Protein AF-A0A2G2FA26-F1 (afdb_monomer)

Nearest PDB structures (foldseek):
  8ga7-assembly1_A  TM=1.974E-01  e=5.008E+00  synthetic construct

Foldseek 3Di:
DALVVLVVVQVVQCVVDPDDRDLVVLLVSLLVCLVPDLVRLLVLLVDLSRVSSSLSSLQNVLPDPPRDLVRLVSSLCSCPVSVVSVQDPSSLLNHLQRSVLVNCLVHDLVLLVVLCPDPRVSSVSSSVNNCVNNVPDPVVVD

Solvent-accessible surface area (backbone atoms only — not comparable to full-atom values): 7654 Å² total; per-residue (Å²): 119,47,46,65,56,53,53,54,52,51,52,59,58,35,73,80,43,100,61,82,72,55,66,69,57,45,50,52,52,16,54,74,48,43,81,40,51,68,71,37,36,53,57,27,29,72,36,81,94,33,24,67,35,23,39,38,21,45,19,46,38,44,65,38,87,84,54,47,73,66,53,42,49,51,49,30,45,56,52,64,82,45,40,89,59,44,81,46,66,70,50,35,71,65,15,24,27,39,26,48,16,57,58,35,66,91,48,80,59,63,66,40,57,53,25,52,71,43,91,49,68,48,43,26,46,32,31,57,49,10,49,52,38,49,75,74,35,87,71,73,83,113

Radius of gyration: 15.19 Å; Cα contacts (8 Å, |Δi|>4): 169; chains: 1; bounding box: 40×31×43 Å

Mean predicted aligned error: 3.54 Å

Structure (mmCIF, N/CA/C/O backbone):
data_AF-A0A2G2FA26-F1
#
_entry.id   AF-A0A2G2FA26-F1
#
loop_
_atom_site.group_PDB
_atom_site.id
_atom_site.type_symbol
_atom_site.label_atom_id
_atom_site.label_alt_id
_atom_site.label_comp_id
_atom_site.label_asym_id
_atom_site.label_entity_id
_atom_site.label_seq_id
_atom_site.pdbx_PDB_ins_code
_atom_site.Cartn_x
_atom_site.Cartn_y
_atom_site.Cartn_z
_atom_site.occupancy
_atom_site.B_iso_or_equiv
_atom_site.auth_seq_id
_atom_site.auth_comp_id
_atom_site.auth_asym_id
_atom_site.auth_atom_id
_atom_site.pdbx_PDB_model_num
ATOM 1 N N . MET A 1 1 ? -11.186 -11.209 9.744 1.00 89.25 1 MET A N 1
ATOM 2 C CA . MET A 1 1 ? -10.536 -9.894 9.600 1.00 89.25 1 MET A CA 1
ATOM 3 C C . MET A 1 1 ? -11.234 -9.135 8.492 1.00 89.25 1 MET A C 1
ATOM 5 O O . MET A 1 1 ? -11.205 -9.579 7.348 1.00 89.25 1 MET A O 1
ATOM 9 N N . THR A 1 2 ? -11.889 -8.033 8.840 1.00 97.25 2 THR A N 1
ATOM 10 C CA . THR A 1 2 ? -12.606 -7.129 7.931 1.00 97.25 2 THR A CA 1
ATOM 11 C C . THR A 1 2 ? -12.148 -5.687 8.140 1.00 97.25 2 THR A C 1
ATOM 13 O O . THR A 1 2 ? -11.537 -5.359 9.159 1.00 97.25 2 THR A O 1
ATOM 16 N N . ALA A 1 3 ? -12.457 -4.801 7.191 1.00 96.69 3 ALA A N 1
ATOM 17 C CA . ALA A 1 3 ? -12.198 -3.370 7.328 1.00 96.69 3 ALA A CA 1
ATOM 18 C C . ALA A 1 3 ? -12.913 -2.789 8.558 1.00 96.69 3 ALA A C 1
ATOM 20 O O . ALA A 1 3 ? -12.362 -1.954 9.268 1.00 96.69 3 ALA A O 1
ATOM 21 N N . LYS A 1 4 ? -14.126 -3.276 8.845 1.00 97.44 4 LYS A N 1
ATOM 22 C CA . LYS A 1 4 ? -14.908 -2.851 10.007 1.00 97.44 4 LYS A CA 1
ATOM 23 C C . LYS A 1 4 ? -14.207 -3.206 11.322 1.00 97.44 4 LYS A C 1
ATOM 25 O O . LYS A 1 4 ? -14.040 -2.328 12.161 1.00 97.44 4 LYS A O 1
ATOM 30 N N . GLU A 1 5 ? -13.736 -4.446 11.457 1.00 97.81 5 GLU A N 1
ATOM 31 C CA . GLU A 1 5 ? -12.985 -4.904 12.639 1.00 97.81 5 GLU A CA 1
ATOM 32 C C . GLU A 1 5 ? -11.698 -4.088 12.842 1.00 97.81 5 GLU A C 1
ATOM 34 O O . GLU A 1 5 ? -11.387 -3.690 13.965 1.00 97.81 5 GLU A O 1
ATOM 39 N N . PHE A 1 6 ? -10.982 -3.768 11.754 1.00 97.94 6 PHE A N 1
ATOM 40 C CA . PHE A 1 6 ? -9.790 -2.915 11.812 1.00 97.94 6 PHE A CA 1
ATOM 41 C C . PHE A 1 6 ? -10.121 -1.525 12.368 1.00 97.94 6 PHE A C 1
ATOM 43 O O . PHE A 1 6 ? -9.451 -1.048 13.281 1.00 97.94 6 PHE A O 1
ATOM 50 N N . ILE A 1 7 ? -11.176 -0.889 11.847 1.00 97.69 7 ILE A N 1
ATOM 51 C CA . ILE A 1 7 ? -11.617 0.445 12.278 1.00 97.69 7 ILE A CA 1
ATOM 52 C C . ILE A 1 7 ? -12.066 0.425 13.743 1.00 97.69 7 ILE A C 1
ATOM 54 O O . ILE A 1 7 ? -11.727 1.328 14.503 1.00 97.69 7 ILE A O 1
ATOM 58 N N . GLU A 1 8 ? -12.823 -0.591 14.158 1.00 97.56 8 GLU A N 1
ATOM 59 C CA . GLU A 1 8 ? -13.267 -0.744 15.547 1.00 97.56 8 GLU A CA 1
ATOM 60 C C . GLU A 1 8 ? -12.081 -0.919 16.497 1.00 97.56 8 GLU A C 1
ATOM 62 O O . GLU A 1 8 ? -11.996 -0.221 17.508 1.00 97.56 8 GLU A O 1
ATOM 67 N N . THR A 1 9 ? -11.116 -1.763 16.132 1.00 97.31 9 THR A N 1
ATOM 68 C CA . THR A 1 9 ? -9.899 -1.966 16.929 1.00 97.31 9 THR A CA 1
ATOM 69 C C . THR A 1 9 ? -9.078 -0.679 17.019 1.00 97.31 9 THR A C 1
ATOM 71 O O . THR A 1 9 ? -8.628 -0.302 18.100 1.00 97.31 9 THR A O 1
ATOM 74 N N . LEU A 1 10 ? -8.929 0.047 15.907 1.00 96.31 10 LEU A N 1
ATOM 75 C CA . LEU A 1 10 ? -8.195 1.309 15.879 1.00 96.31 10 LEU A CA 1
ATOM 76 C C . LEU A 1 10 ? -8.862 2.381 16.754 1.00 96.31 10 LEU A C 1
ATOM 78 O O . LEU A 1 10 ? -8.167 3.117 17.452 1.00 96.31 10 LEU A O 1
ATOM 82 N N . LYS A 1 11 ? -10.199 2.443 16.769 1.00 95.38 11 LYS A N 1
ATOM 83 C CA . LYS A 1 11 ? -10.954 3.337 17.662 1.00 95.38 11 LYS A CA 1
ATOM 84 C C . LYS A 1 11 ? -10.709 3.015 19.132 1.00 95.38 11 LYS A C 1
ATOM 86 O O . LYS A 1 11 ? -10.504 3.939 19.911 1.00 95.38 11 LYS A O 1
ATOM 91 N N . ILE A 1 12 ? -10.705 1.732 19.501 1.00 96.44 12 ILE A N 1
ATOM 92 C CA . ILE A 1 12 ? -10.415 1.293 20.875 1.00 96.44 12 ILE A CA 1
ATOM 93 C C . ILE A 1 12 ? -8.998 1.715 21.277 1.00 96.44 12 ILE A C 1
ATOM 95 O O . ILE A 1 12 ? -8.817 2.308 22.335 1.00 96.44 12 ILE A O 1
ATOM 99 N N . ILE A 1 13 ? -8.003 1.492 20.413 1.00 94.75 13 ILE A N 1
ATOM 100 C CA . ILE A 1 13 ? -6.622 1.941 20.657 1.00 94.75 13 ILE A CA 1
ATOM 101 C C . ILE A 1 13 ? -6.570 3.463 20.841 1.00 94.75 13 ILE A C 1
ATOM 103 O O . ILE A 1 13 ? -5.903 3.954 21.750 1.00 94.75 13 ILE A O 1
ATOM 107 N N . GLY A 1 14 ? -7.302 4.213 20.014 1.00 93.81 14 GLY A N 1
ATOM 108 C CA . GLY A 1 14 ? -7.354 5.672 20.081 1.00 93.81 14 GLY A CA 1
ATOM 109 C C . GLY A 1 14 ? -7.906 6.228 21.394 1.00 93.81 14 GLY A C 1
ATOM 110 O O . GLY A 1 14 ? -7.475 7.297 21.807 1.00 93.81 14 GLY A O 1
ATOM 111 N N . GLN A 1 15 ? -8.772 5.497 22.103 1.00 93.31 15 GLN A N 1
ATOM 112 C CA . GLN A 1 15 ? -9.277 5.915 23.422 1.00 93.31 15 GLN A CA 1
ATOM 113 C C . GLN A 1 15 ? -8.172 6.001 24.487 1.00 93.31 15 GLN A C 1
ATOM 115 O O . GLN A 1 15 ? -8.337 6.702 25.483 1.00 93.31 15 GLN A O 1
ATOM 120 N N . GLY A 1 16 ? -7.043 5.314 24.282 1.00 91.19 16 GLY A N 1
ATOM 121 C CA . GLY A 1 16 ? -5.879 5.374 25.168 1.00 91.19 16 GLY A CA 1
ATOM 122 C C . GLY A 1 16 ? -5.003 6.619 24.987 1.00 91.19 16 GLY A C 1
ATOM 123 O O . GLY A 1 16 ? -4.031 6.781 25.723 1.00 91.19 16 GLY A O 1
ATOM 124 N N . TYR A 1 17 ? -5.315 7.489 24.022 1.00 92.31 17 TYR A N 1
ATOM 125 C CA . TYR A 1 17 ? -4.512 8.659 23.680 1.00 92.31 17 TYR A CA 1
ATOM 126 C C . TYR A 1 17 ? -5.350 9.938 23.757 1.00 92.31 17 TYR A C 1
ATOM 128 O O . TYR A 1 17 ? -6.490 9.987 23.311 1.00 92.31 17 TYR A O 1
ATOM 136 N N . SER A 1 18 ? -4.770 11.007 24.306 1.00 82.69 18 SER A N 1
ATOM 137 C CA . SER A 1 18 ? -5.419 12.323 24.409 1.00 82.69 18 SER A CA 1
ATOM 138 C C . SER A 1 18 ? -5.383 13.139 23.107 1.00 82.69 18 SER A C 1
ATOM 140 O O . SER A 1 18 ? -5.920 14.243 23.066 1.00 82.69 18 SER A O 1
ATOM 142 N N . GLY A 1 19 ? -4.751 12.617 22.053 1.00 86.31 19 GLY A N 1
ATOM 143 C CA . GLY A 1 19 ? -4.579 13.276 20.758 1.00 86.31 19 GLY A CA 1
ATOM 144 C C . GLY A 1 19 ? -4.622 12.280 19.601 1.00 86.31 19 GLY A C 1
ATOM 145 O O . GLY A 1 19 ? -5.299 11.257 19.675 1.00 86.31 19 GLY A O 1
ATOM 146 N N . GLU A 1 20 ? -3.894 12.569 18.523 1.00 89.44 20 GLU A N 1
ATOM 147 C CA . GLU A 1 20 ? -3.822 11.665 17.372 1.00 89.44 20 GLU A CA 1
ATOM 148 C C . GLU A 1 20 ? -3.200 10.314 17.739 1.00 89.44 20 GLU A C 1
ATOM 150 O O . GLU A 1 20 ? -2.258 10.225 18.533 1.00 89.44 20 GLU A O 1
ATOM 155 N N . ILE A 1 21 ? -3.702 9.253 17.106 1.00 93.38 21 ILE A N 1
ATOM 156 C CA . ILE A 1 21 ? -3.171 7.904 17.285 1.00 93.38 21 ILE A CA 1
ATOM 157 C C . ILE A 1 21 ? -1.7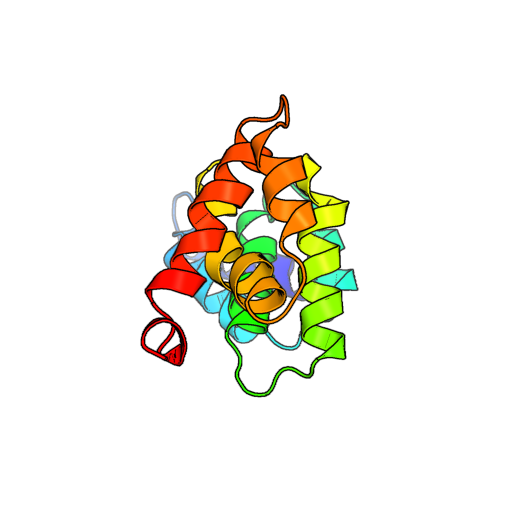20 7.880 16.784 1.00 93.38 21 ILE A C 1
ATOM 159 O O . ILE A 1 21 ? -1.474 8.163 15.605 1.00 93.38 21 ILE A O 1
ATOM 163 N N . PRO A 1 22 ? -0.739 7.502 17.625 1.00 95.44 22 PRO A N 1
ATOM 164 C CA . PRO A 1 22 ? 0.644 7.431 17.187 1.00 95.44 22 PRO A CA 1
ATOM 165 C C . PRO A 1 22 ? 0.809 6.459 16.015 1.00 95.44 22 PRO A C 1
ATOM 167 O O . PRO A 1 22 ? 0.310 5.333 16.046 1.00 95.44 22 PRO A O 1
ATOM 170 N N . LYS A 1 23 ? 1.597 6.840 15.001 1.00 95.25 23 LYS A N 1
ATOM 171 C CA . LYS A 1 23 ? 1.831 6.001 13.806 1.00 95.25 23 LYS A CA 1
ATOM 172 C C . LYS A 1 23 ? 2.312 4.586 14.142 1.00 95.25 23 LYS A C 1
ATOM 174 O O . LYS A 1 23 ? 1.955 3.643 13.443 1.00 95.25 23 LYS A O 1
ATOM 179 N N . ARG A 1 24 ? 3.083 4.428 15.228 1.00 96.38 24 ARG A N 1
ATOM 180 C CA . ARG A 1 24 ? 3.539 3.115 15.716 1.00 96.38 24 ARG A CA 1
ATOM 181 C C . ARG A 1 24 ? 2.375 2.153 15.988 1.00 96.38 24 ARG A C 1
ATOM 183 O O . ARG A 1 24 ? 2.493 0.979 15.661 1.00 96.38 24 ARG A O 1
ATOM 190 N N . GLU A 1 25 ? 1.257 2.655 16.514 1.00 97.62 25 GLU A N 1
ATOM 191 C CA . GLU A 1 25 ? 0.079 1.847 16.838 1.00 97.62 25 GLU A CA 1
ATOM 192 C C . GLU A 1 25 ? -0.613 1.389 15.558 1.00 97.62 25 GLU A C 1
ATOM 194 O O . GLU A 1 25 ? -0.912 0.211 15.393 1.00 97.62 25 GLU A O 1
ATOM 199 N N . ILE A 1 26 ? -0.762 2.303 14.594 1.00 97.50 26 ILE A N 1
ATOM 200 C CA . ILE A 1 26 ? -1.322 2.000 13.272 1.00 97.50 26 ILE A CA 1
ATOM 201 C C . ILE A 1 26 ? -0.473 0.933 12.570 1.00 97.50 26 ILE A C 1
ATOM 203 O O . ILE A 1 26 ? -1.009 -0.001 11.977 1.00 97.50 26 ILE A O 1
ATOM 207 N N . PHE A 1 27 ? 0.857 1.039 12.646 1.00 97.56 27 PHE A N 1
ATOM 208 C CA . PHE A 1 27 ? 1.768 0.070 12.035 1.00 97.56 27 PHE A CA 1
ATOM 209 C C . PHE A 1 27 ? 1.747 -1.291 12.730 1.00 97.56 27 PHE A C 1
ATOM 211 O O . PHE A 1 27 ? 1.853 -2.307 12.035 1.00 97.56 27 PHE A O 1
ATOM 218 N N . SER A 1 28 ? 1.607 -1.312 14.060 1.00 98.00 28 SER A N 1
ATOM 219 C CA . SER A 1 28 ? 1.450 -2.543 14.840 1.00 98.00 28 SER A CA 1
ATOM 220 C C . SER A 1 28 ? 0.139 -3.238 14.488 1.00 98.00 28 SER A C 1
ATOM 222 O O . SER A 1 28 ? 0.150 -4.394 14.071 1.00 98.00 28 SER A O 1
ATOM 224 N N . LEU A 1 29 ? -0.974 -2.501 14.507 1.00 98.12 29 LEU A N 1
ATOM 225 C CA . LEU A 1 29 ? -2.286 -3.025 14.141 1.00 98.12 29 LEU A CA 1
ATOM 226 C C . LEU A 1 29 ? -2.307 -3.537 12.694 1.00 98.12 29 LEU A C 1
ATOM 228 O O . LEU A 1 29 ? -2.767 -4.641 12.416 1.00 98.12 29 LEU A O 1
ATOM 232 N N . ALA A 1 30 ? -1.739 -2.782 11.751 1.00 98.06 30 ALA A N 1
ATOM 233 C CA . ALA A 1 30 ? -1.626 -3.216 10.359 1.00 98.06 30 ALA A CA 1
ATOM 234 C C . ALA A 1 30 ? -0.842 -4.532 10.202 1.00 98.06 30 ALA A C 1
ATOM 236 O O . ALA A 1 30 ? -1.114 -5.307 9.284 1.00 98.06 30 ALA A O 1
ATOM 237 N N . LYS A 1 31 ? 0.129 -4.797 11.086 1.00 97.50 31 LYS A N 1
ATOM 238 C CA . LYS A 1 31 ? 0.9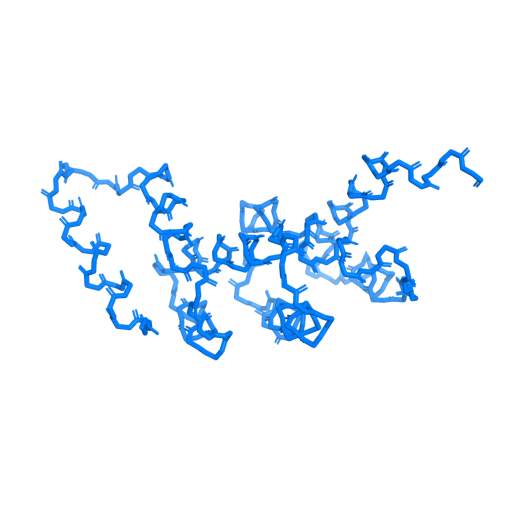02 -6.044 11.096 1.00 97.50 31 LYS A CA 1
ATOM 239 C C . LYS A 1 31 ? 0.047 -7.230 11.539 1.00 97.50 31 LYS A C 1
ATOM 241 O O . LYS A 1 31 ? 0.152 -8.304 10.955 1.00 97.50 31 LYS A O 1
ATOM 246 N N . GLU A 1 32 ? -0.808 -7.039 12.538 1.00 97.50 32 GLU A N 1
ATOM 247 C CA . GLU A 1 32 ? -1.749 -8.065 13.008 1.00 97.50 32 GLU A CA 1
ATOM 248 C C . GLU A 1 32 ? -2.789 -8.398 11.933 1.00 97.50 32 GLU A C 1
ATOM 250 O O . GLU A 1 32 ? -3.148 -9.557 11.738 1.00 97.50 32 GLU A O 1
ATOM 255 N N . TYR A 1 33 ? -3.192 -7.395 11.150 1.00 97.12 33 TYR A N 1
ATOM 256 C CA . TYR A 1 33 ? -4.169 -7.529 10.071 1.00 97.12 33 TYR A CA 1
ATOM 257 C C . TYR A 1 33 ? -3.580 -8.009 8.734 1.00 97.12 33 TYR A C 1
ATOM 259 O O . TYR A 1 33 ? -4.237 -7.930 7.700 1.00 97.12 33 TYR A O 1
ATOM 267 N N . GLN A 1 34 ? -2.375 -8.585 8.723 1.00 93.31 34 GLN A N 1
ATOM 268 C CA . GLN A 1 34 ? -1.736 -9.116 7.509 1.00 93.31 34 GLN A CA 1
ATOM 269 C C . GLN A 1 34 ? -2.560 -10.174 6.762 1.00 93.31 34 GLN A C 1
ATOM 271 O O . GLN A 1 34 ? -2.364 -10.359 5.564 1.00 93.31 34 GLN A O 1
ATOM 276 N N . GLN A 1 35 ? -3.467 -10.884 7.433 1.00 93.44 35 GLN A N 1
ATOM 277 C CA . GLN A 1 35 ? -4.293 -11.927 6.812 1.00 93.44 35 GLN A CA 1
ATOM 278 C C . GLN A 1 35 ? -5.625 -11.403 6.261 1.00 93.44 35 GLN A C 1
ATOM 280 O O . GLN A 1 35 ? -6.393 -12.163 5.679 1.00 93.44 35 GLN A O 1
ATOM 285 N N . ILE A 1 36 ? -5.904 -10.104 6.402 1.00 96.06 36 ILE A N 1
ATOM 286 C CA . ILE A 1 36 ? -7.078 -9.488 5.786 1.00 96.06 36 ILE A CA 1
ATOM 287 C C . ILE A 1 36 ? -7.002 -9.607 4.250 1.00 96.06 36 ILE A C 1
ATOM 289 O O . ILE A 1 36 ? -5.908 -9.577 3.664 1.00 96.06 36 ILE A O 1
ATOM 293 N N . SER A 1 37 ? -8.152 -9.757 3.589 1.00 97.00 37 SER A N 1
ATOM 294 C CA . SER A 1 37 ? -8.218 -9.815 2.126 1.00 97.00 37 SER A CA 1
ATOM 295 C C . SER A 1 37 ? -7.903 -8.452 1.511 1.00 97.00 37 SER A C 1
ATOM 297 O O . SER A 1 37 ? -8.219 -7.407 2.085 1.00 97.00 37 SER A O 1
ATOM 299 N N . VAL A 1 38 ? -7.309 -8.442 0.316 1.00 97.38 38 VAL A N 1
ATOM 300 C CA . VAL A 1 38 ? -6.957 -7.190 -0.373 1.00 97.38 38 VAL A CA 1
ATOM 301 C C . VAL A 1 38 ? -8.203 -6.353 -0.685 1.00 97.38 38 VAL A C 1
ATOM 303 O O . VAL A 1 38 ? -8.164 -5.127 -0.585 1.00 97.38 38 VAL A O 1
ATOM 306 N N . PHE A 1 39 ? -9.339 -6.999 -0.958 1.00 97.56 39 PHE A N 1
ATOM 307 C CA . PHE A 1 39 ? -10.631 -6.328 -1.113 1.00 97.56 39 PHE A CA 1
ATOM 308 C C . PHE A 1 39 ? -11.008 -5.458 0.098 1.00 97.56 39 PHE A C 1
ATOM 310 O O . PHE A 1 39 ? -11.417 -4.307 -0.068 1.00 97.56 39 PHE A O 1
ATOM 317 N N . GLU A 1 40 ? -10.838 -5.968 1.318 1.00 98.31 40 GLU A N 1
ATOM 318 C CA . GLU A 1 40 ? -11.101 -5.196 2.537 1.00 98.31 40 GLU A CA 1
ATOM 319 C C . GLU A 1 40 ? -10.068 -4.076 2.733 1.00 98.31 40 GLU A C 1
ATOM 321 O O . GLU A 1 40 ? -10.426 -2.978 3.159 1.00 98.31 40 GLU A O 1
ATOM 326 N N . VAL A 1 41 ? -8.806 -4.293 2.345 1.00 98.25 41 VAL A N 1
ATOM 327 C CA . VAL A 1 41 ? -7.784 -3.231 2.369 1.00 98.25 41 VAL A CA 1
ATOM 328 C C . VAL A 1 41 ? -8.155 -2.073 1.444 1.00 98.25 41 VAL A C 1
ATOM 330 O O . VAL A 1 41 ? -7.983 -0.914 1.814 1.00 98.25 41 VAL A O 1
ATOM 333 N N . ILE A 1 42 ? -8.721 -2.353 0.268 1.00 98.31 42 ILE A N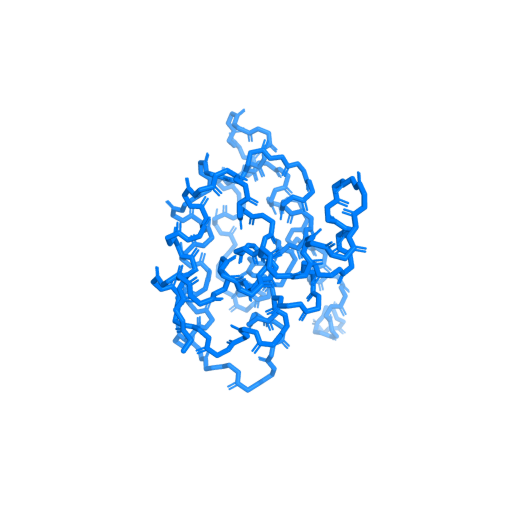 1
ATOM 334 C CA . ILE A 1 42 ? -9.185 -1.311 -0.660 1.00 98.31 42 ILE A CA 1
ATOM 335 C C . ILE A 1 42 ? -10.326 -0.488 -0.044 1.00 98.31 42 ILE A C 1
ATOM 337 O O . ILE A 1 42 ? -10.397 0.719 -0.279 1.00 98.31 42 ILE A O 1
ATOM 341 N N . LYS A 1 43 ? -11.209 -1.099 0.760 1.00 98.31 43 LYS A N 1
ATOM 342 C CA . LYS A 1 43 ? -12.243 -0.347 1.494 1.00 98.31 43 LYS A CA 1
ATOM 343 C C . LYS A 1 43 ? -11.611 0.640 2.473 1.00 98.31 43 LYS A C 1
ATOM 345 O O . LYS A 1 43 ? -11.993 1.804 2.468 1.00 98.31 43 LYS A O 1
ATOM 350 N N . LEU A 1 44 ? -10.618 0.191 3.245 1.00 98.06 44 LEU A N 1
ATOM 351 C CA . LEU A 1 44 ? -9.860 1.049 4.163 1.00 98.06 44 LEU A CA 1
ATOM 352 C C . LEU A 1 44 ? -9.113 2.166 3.420 1.00 98.06 44 LEU A C 1
ATOM 354 O O . LEU A 1 44 ? -9.093 3.298 3.879 1.00 98.06 44 LEU A O 1
ATOM 358 N N . LEU A 1 45 ? -8.535 1.870 2.252 1.00 97.94 45 LEU A N 1
ATOM 359 C CA . LEU A 1 45 ? -7.779 2.840 1.455 1.00 97.94 45 LEU A CA 1
ATOM 360 C C . LEU A 1 45 ? -8.650 3.995 0.933 1.00 97.94 45 LEU A C 1
ATOM 362 O O . LEU A 1 45 ? -8.170 5.112 0.754 1.00 97.94 45 LEU A O 1
ATOM 366 N N . LYS A 1 46 ? -9.936 3.739 0.679 1.00 97.50 46 LYS A N 1
ATOM 367 C CA . LYS A 1 46 ? -10.883 4.765 0.216 1.00 97.50 46 LYS A CA 1
ATOM 368 C C . LYS A 1 46 ? -11.302 5.736 1.321 1.00 97.50 46 LYS A C 1
ATOM 370 O O . LYS A 1 46 ? -11.775 6.822 1.001 1.00 97.50 46 LYS A O 1
ATOM 375 N N . ASP A 1 47 ? -11.113 5.369 2.585 1.00 96.31 47 ASP A N 1
ATOM 376 C CA . ASP A 1 47 ? -11.377 6.226 3.738 1.00 96.31 47 ASP A CA 1
ATOM 377 C C . ASP A 1 47 ? -10.102 6.979 4.137 1.00 96.31 47 ASP A C 1
ATOM 379 O O . ASP A 1 47 ? -9.090 6.378 4.499 1.00 96.31 47 ASP A O 1
ATOM 383 N N . GLU A 1 48 ? -10.152 8.309 4.070 1.00 95.38 48 GLU A N 1
ATOM 384 C CA . GLU A 1 48 ? -9.021 9.200 4.334 1.00 95.38 48 GLU A CA 1
ATOM 385 C C . GLU A 1 48 ? -8.353 8.945 5.692 1.00 95.38 48 GLU A C 1
ATOM 387 O O . GLU A 1 48 ? -7.125 8.881 5.767 1.00 95.38 48 GLU A O 1
ATOM 392 N N . ASN A 1 49 ? -9.144 8.670 6.733 1.00 94.75 49 ASN A N 1
ATOM 393 C CA . ASN A 1 49 ? -8.634 8.438 8.087 1.00 94.75 49 ASN A CA 1
ATOM 394 C C . ASN A 1 49 ? -7.894 7.098 8.227 1.00 94.75 49 ASN A C 1
ATOM 396 O O . ASN A 1 49 ? -7.140 6.890 9.178 1.00 94.75 49 ASN A O 1
ATOM 400 N N . HIS A 1 50 ? -8.096 6.176 7.282 1.00 97.00 50 HIS A N 1
ATOM 401 C CA . HIS A 1 50 ? -7.612 4.798 7.362 1.00 97.00 50 HIS A CA 1
ATOM 402 C C . HIS A 1 50 ? -6.618 4.430 6.251 1.00 97.00 50 HIS A C 1
ATOM 404 O O . HIS A 1 50 ? -6.074 3.320 6.260 1.00 97.00 50 HIS A O 1
ATOM 410 N N . ARG A 1 51 ? -6.283 5.368 5.351 1.00 97.75 51 ARG A N 1
ATOM 411 C CA . ARG A 1 51 ? -5.282 5.188 4.281 1.00 97.75 51 ARG A CA 1
ATOM 412 C C . ARG A 1 51 ? -3.939 4.689 4.796 1.00 97.75 51 ARG A C 1
ATOM 414 O O . ARG A 1 51 ? -3.371 3.759 4.226 1.00 97.75 51 ARG A O 1
ATOM 421 N N . LEU A 1 52 ? -3.440 5.263 5.894 1.00 98.25 52 LEU A N 1
ATOM 422 C CA . LEU A 1 52 ? -2.158 4.850 6.475 1.00 98.25 52 LEU A CA 1
ATOM 423 C C . LEU A 1 52 ? -2.193 3.398 6.969 1.00 98.25 52 LEU A C 1
ATOM 425 O O . LEU A 1 52 ? -1.221 2.665 6.779 1.00 98.25 52 LEU A O 1
ATOM 429 N N . GLY A 1 53 ? -3.317 2.976 7.554 1.00 98.19 53 GLY A N 1
ATOM 430 C CA . GLY A 1 53 ? -3.553 1.592 7.960 1.00 98.19 53 GLY A CA 1
ATOM 431 C C . GLY A 1 53 ? -3.583 0.654 6.758 1.00 98.19 53 GLY A C 1
ATOM 432 O O . GLY A 1 53 ? -2.812 -0.301 6.711 1.00 98.19 53 GLY A O 1
ATOM 433 N N . ALA A 1 54 ? -4.388 0.980 5.742 1.00 98.38 54 ALA A N 1
ATOM 434 C CA . ALA A 1 54 ? -4.488 0.211 4.502 1.00 98.38 54 ALA A CA 1
ATOM 435 C C . ALA A 1 54 ? -3.131 0.002 3.816 1.00 98.38 54 ALA A C 1
ATOM 437 O O . ALA A 1 54 ? -2.729 -1.126 3.537 1.00 98.38 54 ALA A O 1
ATOM 438 N N . ILE A 1 55 ? -2.394 1.088 3.589 1.00 98.50 55 ILE A N 1
ATOM 439 C CA . ILE A 1 55 ? -1.076 1.051 2.950 1.00 98.50 55 ILE A CA 1
ATOM 440 C C . ILE A 1 55 ? -0.068 0.261 3.787 1.00 98.50 55 ILE A C 1
ATOM 442 O O . ILE A 1 55 ? 0.722 -0.510 3.242 1.00 98.50 55 ILE A O 1
ATOM 446 N N . SER A 1 56 ? -0.126 0.388 5.113 1.00 98.50 56 SER A N 1
ATOM 447 C CA . SER A 1 56 ? 0.723 -0.401 6.006 1.00 98.50 56 SER A CA 1
ATOM 448 C C . SER A 1 56 ? 0.394 -1.893 5.953 1.00 98.50 56 SER A C 1
ATOM 450 O O . SER A 1 56 ? 1.313 -2.703 6.038 1.00 98.50 56 SE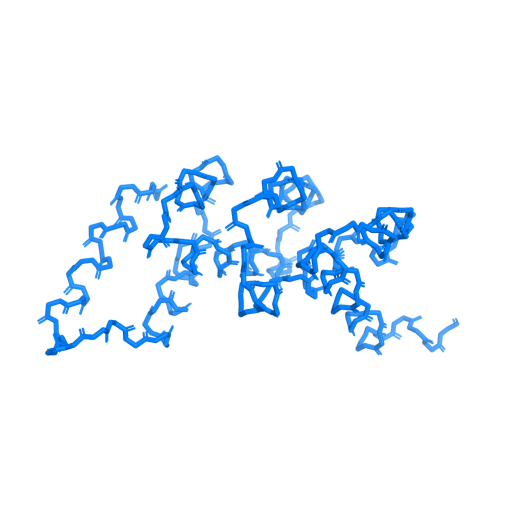R A O 1
ATOM 452 N N . ILE A 1 57 ? -0.877 -2.270 5.778 1.00 98.44 57 ILE A N 1
ATOM 453 C CA . ILE A 1 57 ? -1.275 -3.669 5.579 1.00 98.44 57 ILE A CA 1
ATOM 454 C C . ILE A 1 57 ? -0.702 -4.193 4.257 1.00 98.44 57 ILE A C 1
ATOM 456 O O . ILE A 1 57 ? -0.094 -5.262 4.253 1.00 98.44 57 ILE A O 1
ATOM 460 N N . LEU A 1 58 ? -0.844 -3.450 3.148 1.00 98.38 58 LEU A N 1
ATOM 461 C CA . LEU A 1 58 ? -0.281 -3.861 1.851 1.00 98.38 58 LEU A CA 1
ATOM 462 C C . LEU A 1 58 ? 1.235 -4.072 1.933 1.00 98.38 58 LEU A C 1
ATOM 464 O O . LEU A 1 58 ? 1.732 -5.096 1.468 1.00 98.38 58 LEU A O 1
ATOM 468 N N . ASP A 1 59 ? 1.960 -3.149 2.571 1.00 98.25 59 ASP A N 1
ATOM 469 C CA . ASP A 1 59 ? 3.400 -3.287 2.804 1.00 98.25 59 ASP A CA 1
ATOM 470 C C . ASP A 1 59 ? 3.735 -4.567 3.578 1.00 98.25 59 ASP A C 1
ATOM 472 O O . ASP A 1 59 ? 4.582 -5.358 3.160 1.00 98.25 59 ASP A O 1
ATOM 476 N N . TRP A 1 60 ? 3.048 -4.795 4.694 1.00 98.06 60 TRP A N 1
ATOM 477 C CA . TRP A 1 60 ? 3.289 -5.959 5.528 1.00 98.06 60 TRP A CA 1
ATOM 478 C C . TRP A 1 60 ? 3.004 -7.275 4.792 1.00 98.06 60 TRP A C 1
ATOM 480 O O . TRP A 1 60 ? 3.778 -8.228 4.916 1.00 98.06 60 TRP A O 1
ATOM 490 N N . LYS A 1 61 ? 1.939 -7.321 3.982 1.00 96.75 61 LYS A N 1
ATOM 491 C CA . LYS A 1 61 ? 1.630 -8.468 3.120 1.00 96.75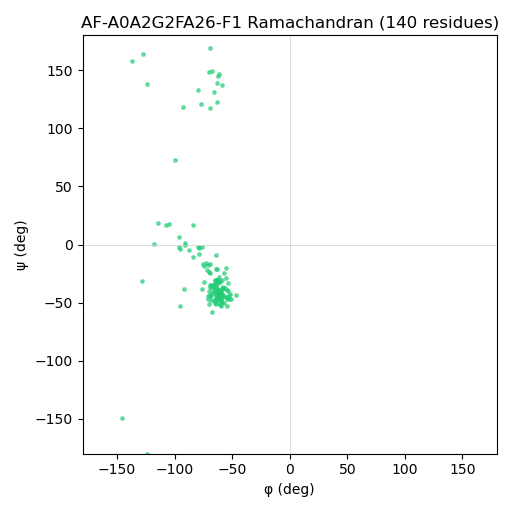 61 LYS A CA 1
ATOM 492 C C . LYS A 1 61 ? 2.692 -8.673 2.036 1.00 96.75 61 LYS A C 1
ATOM 494 O O . LYS A 1 61 ? 3.073 -9.813 1.779 1.00 96.75 61 LYS A O 1
ATOM 499 N N . ALA A 1 62 ? 3.216 -7.602 1.439 1.00 96.56 62 ALA A N 1
ATOM 500 C CA . ALA A 1 62 ? 4.264 -7.684 0.419 1.00 96.56 62 ALA A CA 1
ATOM 501 C C . ALA A 1 62 ? 5.612 -8.169 0.985 1.00 96.56 62 ALA A C 1
ATOM 503 O O . ALA A 1 62 ? 6.328 -8.924 0.326 1.00 96.56 62 ALA A O 1
ATOM 504 N N . ARG A 1 63 ? 5.944 -7.790 2.226 1.00 94.94 63 ARG A N 1
ATOM 505 C CA . ARG A 1 63 ? 7.149 -8.254 2.941 1.00 94.94 63 ARG A CA 1
ATOM 506 C C . ARG A 1 63 ? 7.078 -9.711 3.383 1.00 94.94 63 ARG A C 1
ATOM 508 O O . ARG A 1 63 ? 8.113 -10.319 3.664 1.00 94.94 63 ARG A O 1
ATOM 515 N N . ASN A 1 64 ? 5.878 -10.269 3.505 1.00 94.06 64 ASN A N 1
ATOM 516 C CA . ASN A 1 64 ? 5.710 -11.620 4.008 1.00 94.06 64 ASN A CA 1
ATOM 517 C C . ASN A 1 64 ? 6.249 -12.643 2.994 1.00 94.06 64 ASN A C 1
ATOM 519 O O . ASN A 1 64 ? 5.751 -12.786 1.879 1.00 94.06 64 ASN A O 1
ATOM 523 N N . LYS A 1 65 ? 7.274 -13.398 3.409 1.00 89.00 65 LYS A N 1
ATOM 524 C CA . LYS A 1 65 ? 7.915 -14.434 2.585 1.00 89.00 65 LYS A CA 1
ATOM 525 C C . LYS A 1 65 ? 6.968 -15.579 2.213 1.00 89.00 65 LYS A C 1
ATOM 527 O O . LYS A 1 65 ? 7.249 -16.288 1.255 1.00 89.00 65 LYS A O 1
ATOM 532 N N . LYS A 1 66 ? 5.880 -15.760 2.969 1.00 91.25 66 LYS A N 1
ATOM 533 C CA . LYS A 1 66 ? 4.867 -16.794 2.730 1.00 91.25 66 LYS A CA 1
ATOM 534 C C . LYS A 1 66 ? 3.810 -16.380 1.701 1.00 91.25 66 LYS A C 1
ATOM 536 O O . LYS A 1 66 ? 3.042 -17.243 1.297 1.00 91.25 66 LYS A O 1
ATOM 541 N N . SER A 1 67 ? 3.768 -15.108 1.290 1.00 90.62 67 SER A N 1
ATOM 542 C CA . SER A 1 67 ? 2.785 -14.634 0.312 1.00 90.62 67 SER A CA 1
ATOM 543 C C . SER A 1 67 ? 3.017 -15.282 -1.051 1.00 90.62 67 SER A C 1
ATOM 545 O O . SER A 1 67 ? 4.148 -15.275 -1.560 1.00 90.62 67 SER A O 1
ATOM 547 N N . THR A 1 68 ? 1.952 -15.810 -1.651 1.00 93.62 68 THR A N 1
ATOM 548 C CA . THR A 1 68 ? 2.002 -16.449 -2.973 1.00 93.62 68 THR A CA 1
ATOM 549 C C . THR A 1 68 ? 2.262 -15.425 -4.083 1.00 93.62 68 THR A C 1
ATOM 551 O O . THR A 1 68 ? 2.223 -14.209 -3.868 1.00 93.62 68 THR A O 1
ATOM 554 N N . GLN A 1 69 ? 2.556 -15.896 -5.299 1.00 93.50 69 GLN A N 1
ATOM 555 C CA . GLN A 1 69 ? 2.732 -14.998 -6.447 1.00 93.50 69 GLN A CA 1
ATOM 556 C C . GLN A 1 69 ? 1.416 -14.301 -6.815 1.00 93.50 69 GLN A C 1
ATOM 558 O O . GLN A 1 69 ? 1.415 -13.119 -7.160 1.00 93.50 69 GLN A O 1
ATOM 563 N N . GLU A 1 70 ? 0.298 -15.009 -6.678 1.00 95.56 70 GLU A N 1
ATOM 564 C CA . GLU A 1 70 ? -1.053 -14.502 -6.893 1.00 95.56 70 GLU A CA 1
ATOM 565 C C . GLU A 1 70 ? -1.392 -13.408 -5.877 1.00 95.56 70 GLU A C 1
ATOM 567 O O . GLU A 1 70 ? -1.837 -12.332 -6.273 1.00 95.56 70 GLU A O 1
ATOM 572 N N . GLU A 1 71 ? -1.096 -13.625 -4.592 1.00 94.94 71 GLU A N 1
ATOM 573 C CA . GLU A 1 71 ? -1.298 -12.611 -3.551 1.00 94.94 71 GLU A CA 1
ATOM 574 C C . GLU A 1 71 ? -0.424 -11.378 -3.793 1.00 94.94 71 GLU A C 1
ATOM 576 O O . GLU A 1 71 ? -0.904 -10.249 -3.710 1.00 94.94 71 GLU A O 1
ATOM 581 N N . LYS A 1 72 ? 0.856 -11.560 -4.147 1.00 95.94 72 LYS A N 1
ATOM 582 C CA . LYS A 1 72 ? 1.752 -10.438 -4.480 1.00 95.94 72 LYS A CA 1
ATOM 583 C C . LYS A 1 72 ? 1.234 -9.631 -5.669 1.00 95.94 72 LYS A C 1
ATOM 585 O O . LYS A 1 72 ? 1.292 -8.403 -5.637 1.00 95.94 72 LYS A O 1
ATOM 590 N N . LY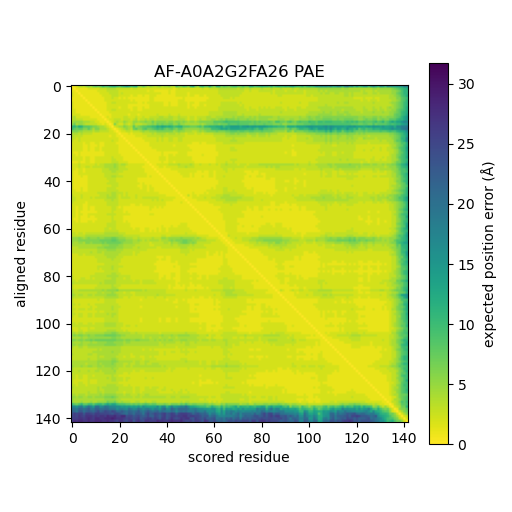S A 1 73 ? 0.691 -10.303 -6.688 1.00 97.81 73 LYS A N 1
ATOM 591 C CA . LYS A 1 73 ? 0.043 -9.656 -7.834 1.00 97.81 73 LYS A CA 1
ATOM 592 C C . LYS A 1 73 ? -1.206 -8.882 -7.417 1.00 97.81 73 LYS A C 1
ATOM 594 O O . LYS A 1 73 ? -1.401 -7.766 -7.894 1.00 97.81 73 LYS A O 1
ATOM 599 N N . GLU A 1 74 ? -2.033 -9.447 -6.543 1.00 98.12 74 GLU A N 1
ATOM 600 C CA . GLU A 1 74 ? -3.238 -8.789 -6.029 1.00 98.12 74 GLU A CA 1
ATOM 601 C C . GLU A 1 74 ? -2.886 -7.527 -5.224 1.00 98.12 74 GLU A C 1
ATOM 603 O O . GLU A 1 74 ? -3.454 -6.464 -5.461 1.00 98.12 74 GLU A O 1
ATOM 608 N N . ILE A 1 75 ? -1.886 -7.613 -4.341 1.00 98.31 75 ILE A N 1
ATOM 609 C CA . ILE A 1 75 ? -1.371 -6.488 -3.543 1.00 98.31 75 ILE A CA 1
ATOM 610 C C . ILE A 1 75 ? -0.815 -5.382 -4.447 1.00 98.31 75 ILE A C 1
ATOM 612 O O . ILE A 1 75 ? -1.138 -4.206 -4.267 1.00 98.31 75 ILE A O 1
ATOM 616 N N . TYR A 1 76 ? -0.014 -5.760 -5.445 1.00 98.62 76 TYR A N 1
ATOM 617 C CA . TYR A 1 76 ? 0.524 -4.841 -6.443 1.00 98.62 76 TYR A CA 1
ATOM 618 C C . TYR A 1 76 ? -0.589 -4.113 -7.210 1.00 98.62 76 TYR A C 1
ATOM 620 O O . TYR A 1 76 ? -0.578 -2.885 -7.303 1.00 98.62 76 TYR A O 1
ATOM 628 N N . ARG A 1 77 ? -1.584 -4.855 -7.715 1.00 98.50 77 ARG A N 1
ATOM 629 C CA . ARG A 1 77 ? -2.729 -4.282 -8.437 1.00 98.50 77 ARG A CA 1
ATOM 630 C C . ARG A 1 77 ? -3.545 -3.355 -7.556 1.00 98.50 77 ARG A C 1
ATOM 632 O O . ARG A 1 77 ? -3.856 -2.245 -7.970 1.00 98.50 77 ARG A O 1
ATOM 639 N N . ALA A 1 78 ? -3.809 -3.750 -6.314 1.00 98.44 78 ALA A N 1
ATOM 640 C CA . ALA A 1 78 ? -4.515 -2.899 -5.372 1.00 98.44 78 ALA A CA 1
ATOM 641 C C . ALA A 1 78 ? -3.805 -1.562 -5.148 1.00 98.44 78 ALA A C 1
ATOM 643 O O . ALA A 1 78 ? -4.485 -0.545 -5.077 1.00 98.44 78 ALA A O 1
ATOM 644 N N . TYR A 1 79 ? -2.472 -1.541 -5.092 1.00 98.56 79 TYR A N 1
ATOM 645 C CA . TYR A 1 79 ? -1.705 -0.304 -4.960 1.00 98.56 79 TYR A CA 1
ATOM 646 C C . TYR A 1 79 ? -1.758 0.562 -6.228 1.00 98.56 79 TYR A C 1
ATOM 648 O O . TYR A 1 79 ? -2.075 1.748 -6.146 1.00 98.56 79 TYR A O 1
ATOM 656 N N . ILE A 1 80 ? -1.472 -0.014 -7.401 1.00 98.12 80 ILE A N 1
ATOM 657 C CA . ILE A 1 80 ? -1.405 0.731 -8.671 1.00 98.12 80 ILE A CA 1
ATOM 658 C C . ILE A 1 80 ? -2.786 1.231 -9.104 1.00 98.12 80 ILE A C 1
ATOM 660 O O . ILE A 1 80 ? -2.952 2.412 -9.402 1.00 98.12 80 ILE A O 1
ATOM 664 N N . ASP A 1 81 ? -3.799 0.367 -9.075 1.00 98.12 81 ASP A N 1
ATOM 665 C CA . ASP A 1 81 ? -5.133 0.687 -9.594 1.00 98.12 81 ASP A CA 1
ATOM 666 C C . ASP A 1 81 ? -5.891 1.672 -8.674 1.00 98.12 81 ASP A C 1
ATOM 668 O O . ASP A 1 81 ? -6.874 2.296 -9.079 1.00 98.12 81 ASP A O 1
ATOM 672 N N . ASN A 1 82 ? -5.428 1.849 -7.430 1.00 98.06 82 ASN A N 1
ATOM 673 C CA . ASN A 1 82 ? -6.005 2.767 -6.444 1.00 98.06 82 ASN A CA 1
ATOM 674 C C . ASN A 1 82 ? -5.066 3.925 -6.073 1.00 98.06 82 ASN A C 1
ATOM 676 O O . ASN A 1 82 ? -5.293 4.588 -5.058 1.00 98.06 82 ASN A O 1
ATOM 680 N N . HIS A 1 83 ? -4.055 4.208 -6.902 1.00 97.00 83 HIS A N 1
ATOM 681 C CA . HIS A 1 83 ? -3.033 5.227 -6.627 1.00 97.00 83 HIS A CA 1
ATOM 682 C C . HIS A 1 83 ? -3.613 6.621 -6.334 1.00 97.00 83 HIS A C 1
ATOM 684 O O . HIS A 1 83 ? -3.090 7.351 -5.502 1.00 97.00 83 HIS A O 1
ATOM 690 N N . LYS A 1 84 ? -4.783 6.952 -6.895 1.00 97.06 84 LYS A N 1
ATOM 691 C CA . LYS A 1 84 ? -5.508 8.205 -6.608 1.00 97.06 84 LYS A CA 1
ATOM 692 C C . LYS A 1 84 ? -5.814 8.462 -5.122 1.00 97.06 84 LYS A C 1
ATOM 694 O O . LYS A 1 84 ? -6.091 9.599 -4.762 1.00 97.06 84 LYS A O 1
ATOM 699 N N . TRP A 1 85 ? -5.808 7.429 -4.276 1.00 98.19 85 TRP A N 1
ATOM 700 C CA . TRP A 1 85 ? -5.997 7.546 -2.823 1.00 98.19 85 TRP A CA 1
ATOM 701 C C . TRP A 1 85 ? -4.671 7.591 -2.045 1.00 98.19 85 TRP A C 1
ATOM 703 O O . TRP A 1 85 ? -4.674 7.715 -0.825 1.00 98.19 85 TRP A O 1
ATOM 713 N N . ILE A 1 86 ? -3.538 7.474 -2.736 1.00 97.81 86 ILE A N 1
ATOM 714 C CA . ILE A 1 86 ? -2.175 7.524 -2.199 1.00 97.81 86 ILE A CA 1
ATOM 715 C C . ILE A 1 86 ? -1.632 8.931 -2.458 1.00 97.81 86 ILE A C 1
ATOM 717 O O . ILE A 1 86 ? -0.823 9.176 -3.350 1.00 97.81 86 ILE A O 1
ATOM 721 N N . ASP A 1 87 ? -2.152 9.882 -1.696 1.00 95.75 87 ASP A N 1
ATOM 722 C CA . ASP A 1 87 ? -2.073 11.314 -1.993 1.00 95.75 87 ASP A CA 1
ATOM 723 C C . ASP A 1 87 ? -0.919 12.056 -1.307 1.00 95.75 87 ASP A C 1
ATOM 725 O O . ASP A 1 87 ? -0.690 13.234 -1.578 1.00 95.75 87 ASP A O 1
ATOM 729 N N . ASN A 1 88 ? -0.154 11.377 -0.453 1.00 97.50 88 ASN A N 1
ATOM 730 C CA . ASN A 1 88 ? 0.984 11.967 0.238 1.00 97.50 88 ASN A CA 1
ATOM 731 C C . ASN A 1 88 ? 2.204 11.042 0.264 1.00 97.50 88 ASN A C 1
ATOM 733 O O . ASN A 1 88 ? 2.120 9.817 0.140 1.00 97.50 88 ASN A O 1
ATOM 737 N N . TRP A 1 89 ? 3.368 11.662 0.454 1.00 96.94 89 TRP A N 1
ATOM 738 C CA . TRP A 1 89 ? 4.665 10.997 0.366 1.00 96.94 89 TRP A CA 1
ATOM 739 C C . TRP A 1 89 ? 4.853 9.923 1.441 1.00 96.94 89 TRP A C 1
ATOM 741 O O . TRP A 1 89 ? 5.508 8.919 1.179 1.00 96.94 89 TRP A O 1
ATOM 751 N N . GLY A 1 90 ? 4.237 10.092 2.616 1.00 97.25 90 GLY A N 1
ATOM 752 C CA . GLY A 1 90 ? 4.314 9.125 3.708 1.00 97.25 90 GLY A CA 1
ATOM 753 C C . GLY A 1 90 ? 3.633 7.797 3.374 1.00 97.25 90 GLY A C 1
ATOM 754 O O . GLY A 1 90 ? 4.137 6.743 3.759 1.00 97.25 90 GLY A O 1
ATOM 755 N N . LEU A 1 91 ? 2.528 7.827 2.621 1.00 98.38 91 LEU A N 1
ATOM 756 C CA . LEU A 1 91 ? 1.876 6.612 2.124 1.00 98.38 91 LEU A CA 1
ATOM 757 C C . LEU A 1 91 ? 2.742 5.910 1.072 1.00 98.38 91 LEU A C 1
ATOM 759 O O . LEU A 1 91 ? 2.939 4.698 1.138 1.00 98.38 91 LEU A O 1
ATOM 763 N N . VAL A 1 92 ? 3.303 6.676 0.134 1.00 98.69 92 VAL A N 1
ATOM 764 C CA . VAL A 1 92 ? 4.182 6.127 -0.906 1.00 98.69 92 VAL A CA 1
ATOM 765 C C . VAL A 1 92 ? 5.399 5.441 -0.283 1.00 98.69 92 VAL A C 1
ATOM 767 O O . VAL A 1 92 ? 5.643 4.261 -0.536 1.00 98.69 92 VAL A O 1
ATOM 770 N N . ASP A 1 93 ? 6.127 6.145 0.583 1.00 97.94 93 ASP A N 1
ATOM 771 C CA . ASP A 1 93 ? 7.372 5.652 1.183 1.00 97.94 93 ASP A CA 1
ATOM 772 C C . ASP A 1 93 ? 7.148 4.419 2.058 1.00 97.94 93 ASP A C 1
ATOM 774 O O . ASP A 1 93 ? 8.017 3.551 2.159 1.00 97.94 93 ASP A O 1
ATOM 778 N N . ARG A 1 94 ? 5.966 4.317 2.678 1.00 97.75 94 ARG A N 1
ATOM 779 C CA . ARG A 1 94 ? 5.622 3.197 3.551 1.00 97.75 94 ARG A CA 1
ATOM 780 C C . ARG A 1 94 ? 5.575 1.867 2.805 1.00 97.75 94 ARG A C 1
ATOM 782 O O . ARG A 1 94 ? 5.940 0.868 3.423 1.00 97.75 94 ARG A O 1
ATOM 789 N N . ALA A 1 95 ? 5.102 1.849 1.555 1.00 98.06 95 ALA A N 1
ATOM 790 C CA . ALA A 1 95 ? 4.728 0.613 0.865 1.00 98.06 95 ALA A CA 1
ATOM 791 C C . ALA A 1 95 ? 5.341 0.417 -0.525 1.00 98.06 95 ALA A C 1
ATOM 793 O O . ALA A 1 95 ? 5.601 -0.730 -0.890 1.00 98.06 95 ALA A O 1
ATOM 794 N N . ALA A 1 96 ? 5.609 1.482 -1.290 1.00 98.38 96 ALA A N 1
ATOM 795 C CA . ALA A 1 96 ? 6.110 1.372 -2.663 1.00 98.38 96 ALA A CA 1
ATOM 796 C C . ALA A 1 96 ? 7.353 0.469 -2.810 1.00 98.38 96 ALA A C 1
ATOM 798 O O . ALA A 1 96 ? 7.348 -0.359 -3.726 1.00 98.38 96 ALA A O 1
ATOM 799 N N . PRO A 1 97 ? 8.370 0.521 -1.916 1.00 97.81 97 PRO A N 1
ATOM 800 C CA . PRO A 1 97 ? 9.546 -0.339 -2.046 1.00 97.81 97 PRO A CA 1
ATOM 801 C C . PRO A 1 97 ? 9.193 -1.829 -2.132 1.00 97.81 97 PRO A C 1
ATOM 803 O O . PRO A 1 97 ? 9.655 -2.526 -3.026 1.00 97.81 97 PRO A O 1
ATOM 806 N N . TYR A 1 98 ? 8.318 -2.328 -1.259 1.00 97.31 98 TYR A N 1
ATOM 807 C CA . TYR A 1 98 ? 8.008 -3.759 -1.207 1.00 97.31 98 TYR A CA 1
ATOM 808 C C . TYR A 1 98 ? 6.816 -4.142 -2.082 1.00 97.31 98 TYR A C 1
ATOM 810 O O . TYR A 1 98 ? 6.847 -5.189 -2.721 1.00 97.31 98 TYR A O 1
ATOM 818 N N . VAL A 1 99 ? 5.781 -3.303 -2.143 1.00 98.25 99 VAL A N 1
ATOM 819 C CA . VAL A 1 99 ? 4.570 -3.586 -2.925 1.00 98.25 99 VAL A CA 1
ATOM 820 C C . VAL A 1 99 ? 4.839 -3.487 -4.423 1.00 98.25 99 VAL A C 1
ATOM 822 O O . VAL A 1 99 ? 4.452 -4.378 -5.175 1.00 98.25 99 VAL A O 1
ATOM 825 N N . VAL A 1 100 ? 5.510 -2.421 -4.863 1.00 98.44 100 VAL A N 1
ATOM 826 C CA . VAL A 1 100 ? 5.792 -2.177 -6.283 1.00 98.44 100 VAL A CA 1
ATOM 827 C C . VAL A 1 100 ? 7.178 -2.696 -6.643 1.00 98.44 100 VAL A C 1
ATOM 829 O O . VAL A 1 100 ? 7.299 -3.517 -7.551 1.00 98.44 100 VAL A O 1
ATOM 832 N N . GLY A 1 101 ? 8.215 -2.287 -5.908 1.00 97.44 101 GLY A N 1
ATOM 833 C CA . GLY A 1 101 ? 9.583 -2.757 -6.145 1.00 97.44 101 GLY A CA 1
ATOM 834 C C . GLY A 1 101 ? 9.706 -4.272 -5.980 1.00 97.44 101 GLY A C 1
ATOM 835 O O . GLY A 1 101 ? 10.130 -4.964 -6.902 1.00 97.44 101 GLY A O 1
ATOM 836 N N . GLY A 1 102 ? 9.236 -4.815 -4.857 1.00 96.06 102 GLY A N 1
ATOM 837 C CA . GLY A 1 102 ? 9.267 -6.259 -4.606 1.00 96.06 102 GLY A CA 1
ATOM 838 C C . GLY A 1 102 ? 8.530 -7.094 -5.656 1.00 96.06 102 GLY A C 1
ATOM 839 O O . GLY A 1 102 ? 9.001 -8.171 -6.018 1.00 96.06 102 GLY A O 1
ATOM 840 N N . TYR A 1 103 ? 7.412 -6.597 -6.194 1.00 97.31 103 TYR A N 1
ATOM 841 C CA . TYR A 1 103 ? 6.669 -7.293 -7.246 1.00 97.31 103 TYR A CA 1
ATOM 842 C C . TYR A 1 103 ? 7.334 -7.193 -8.628 1.00 97.31 103 TYR A C 1
ATOM 844 O O . TYR A 1 103 ? 7.315 -8.165 -9.382 1.00 97.31 103 TYR A O 1
ATOM 852 N N . LEU A 1 104 ? 7.920 -6.040 -8.972 1.00 97.12 104 LEU A N 1
ATOM 853 C CA . LEU A 1 104 ? 8.525 -5.798 -10.289 1.00 97.12 104 LEU A CA 1
ATOM 854 C C . LEU A 1 104 ? 9.997 -6.225 -10.391 1.00 97.12 104 LEU A C 1
ATOM 856 O O . LEU A 1 104 ? 10.571 -6.162 -11.479 1.00 97.12 104 LEU A O 1
ATOM 860 N N . HIS A 1 105 ? 10.617 -6.667 -9.293 1.00 94.19 105 HIS A N 1
ATOM 861 C CA . HIS A 1 105 ? 12.041 -7.014 -9.241 1.00 94.19 105 HIS A CA 1
ATOM 862 C C . HIS A 1 105 ? 12.463 -7.973 -10.366 1.00 94.19 105 HIS A C 1
ATOM 864 O O . HIS A 1 105 ? 13.410 -7.690 -11.102 1.00 94.19 105 HIS A O 1
ATOM 870 N N . ASP A 1 106 ? 11.694 -9.035 -10.589 1.00 91.56 106 ASP A N 1
ATOM 871 C CA . ASP A 1 106 ? 11.922 -10.054 -11.618 1.00 91.56 106 ASP A CA 1
ATOM 872 C C . ASP A 1 106 ? 10.980 -9.929 -12.834 1.00 91.56 106 ASP A C 1
ATOM 874 O O . ASP A 1 106 ? 10.830 -10.881 -13.598 1.00 91.56 106 ASP A O 1
ATOM 878 N N . LYS A 1 107 ? 10.332 -8.769 -13.027 1.00 94.69 107 LYS A N 1
ATOM 879 C CA . LYS A 1 107 ? 9.332 -8.538 -14.095 1.00 94.69 107 LYS A CA 1
ATOM 880 C C . LYS A 1 107 ? 9.694 -7.350 -14.978 1.00 94.69 107 LYS A C 1
ATOM 882 O O . LYS A 1 107 ? 10.727 -6.721 -14.774 1.00 94.69 107 LYS A O 1
ATOM 887 N N . ASP A 1 108 ? 8.866 -7.047 -15.973 1.00 95.06 108 ASP A N 1
ATOM 888 C CA . ASP A 1 108 ? 9.002 -5.839 -16.793 1.00 95.06 108 ASP A CA 1
ATOM 889 C C . ASP A 1 108 ? 8.822 -4.569 -15.930 1.00 95.06 108 ASP A C 1
ATOM 891 O O . ASP A 1 108 ? 7.966 -4.524 -15.048 1.00 95.06 108 ASP A O 1
ATOM 895 N N . LYS A 1 109 ? 9.645 -3.539 -16.167 1.00 96.38 109 LYS A N 1
ATOM 896 C CA . LYS A 1 109 ? 9.663 -2.275 -15.409 1.00 96.38 109 LYS A CA 1
ATOM 897 C C . LYS A 1 109 ? 8.840 -1.164 -16.073 1.00 96.38 109 LYS A C 1
ATOM 899 O O . LYS A 1 109 ? 8.860 -0.032 -15.594 1.00 96.38 109 LYS A O 1
ATOM 904 N N . LYS A 1 110 ? 8.098 -1.455 -17.147 1.00 97.19 110 LYS A N 1
ATOM 905 C CA . LYS A 1 110 ? 7.269 -0.504 -17.905 1.00 97.19 110 LYS A CA 1
ATOM 906 C C . LYS A 1 110 ? 6.400 0.378 -17.011 1.00 97.19 110 LYS A C 1
ATOM 908 O O . LYS A 1 110 ? 6.358 1.587 -17.222 1.00 97.19 110 LYS A O 1
ATOM 913 N N . ASP A 1 111 ? 5.774 -0.196 -15.987 1.00 97.19 111 ASP A N 1
ATOM 914 C CA . ASP A 1 111 ? 4.908 0.559 -15.079 1.00 97.19 111 ASP A CA 1
ATOM 915 C C . ASP A 1 111 ? 5.683 1.612 -14.267 1.00 97.19 111 ASP A C 1
ATOM 917 O O . ASP A 1 111 ? 5.168 2.705 -14.045 1.00 97.19 111 ASP A O 1
ATOM 921 N N . LEU A 1 112 ? 6.953 1.367 -13.913 1.00 98.06 112 LEU A N 1
ATOM 922 C CA . LEU A 1 112 ? 7.802 2.386 -13.279 1.00 98.06 112 LEU A CA 1
ATOM 923 C C . LEU A 1 112 ? 8.080 3.555 -14.227 1.00 98.06 112 LEU A C 1
ATOM 925 O O . LEU A 1 112 ? 8.032 4.706 -13.803 1.00 98.06 112 LEU A O 1
ATOM 929 N N . TYR A 1 113 ? 8.328 3.284 -15.511 1.00 98.12 113 TYR A N 1
ATOM 930 C CA . TYR A 1 113 ? 8.539 4.339 -16.505 1.00 98.12 113 TYR A CA 1
ATOM 931 C C . TYR A 1 113 ? 7.268 5.153 -16.765 1.00 98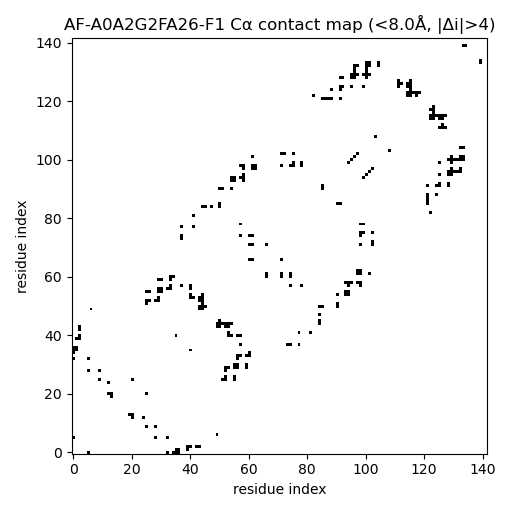.12 113 TYR A C 1
ATOM 933 O O . TYR A 1 113 ? 7.347 6.373 -16.915 1.00 98.12 113 TYR A O 1
ATOM 941 N N . ILE A 1 114 ? 6.097 4.508 -16.780 1.00 98.19 114 ILE A N 1
ATOM 942 C CA . ILE A 1 114 ? 4.804 5.200 -16.876 1.00 98.19 114 ILE A CA 1
ATOM 943 C C . ILE A 1 114 ? 4.627 6.134 -15.673 1.00 98.19 114 ILE A C 1
ATOM 945 O O . ILE A 1 114 ? 4.395 7.329 -15.851 1.00 98.19 114 ILE A O 1
ATOM 949 N N . LEU A 1 115 ? 4.812 5.613 -14.458 1.00 98.31 115 LEU A N 1
ATOM 950 C CA . LEU A 1 115 ? 4.699 6.384 -13.219 1.00 98.31 115 LEU A CA 1
ATOM 951 C C . LEU A 1 115 ? 5.704 7.549 -13.165 1.00 98.31 115 LEU A C 1
ATOM 953 O O . LEU A 1 115 ? 5.344 8.650 -12.751 1.00 98.31 115 LEU A O 1
ATOM 957 N N . ALA A 1 116 ? 6.940 7.347 -13.632 1.00 98.25 116 ALA A N 1
ATOM 958 C CA . ALA A 1 116 ? 7.979 8.377 -13.665 1.00 98.25 116 ALA A CA 1
ATOM 959 C C . ALA A 1 116 ? 7.623 9.570 -14.570 1.00 98.25 116 ALA A C 1
ATOM 961 O O . ALA A 1 116 ? 8.010 10.700 -14.273 1.00 98.25 116 ALA A O 1
ATOM 962 N N . ASN A 1 117 ? 6.855 9.334 -15.638 1.00 98.31 117 ASN A N 1
ATOM 963 C CA . ASN A 1 117 ? 6.393 10.370 -16.567 1.00 98.31 117 ASN A CA 1
ATOM 964 C C . ASN A 1 117 ? 5.029 10.973 -16.183 1.00 98.31 117 ASN A C 1
ATOM 966 O O . ASN A 1 117 ? 4.507 11.833 -16.896 1.00 98.31 117 ASN A O 1
ATOM 970 N N . SER A 1 118 ? 4.431 10.544 -15.068 1.00 98.12 118 SER A N 1
ATOM 971 C CA . SER A 1 118 ? 3.124 11.040 -14.639 1.00 98.12 118 SER A CA 1
ATOM 972 C C . SER A 1 118 ? 3.160 12.511 -14.218 1.00 98.12 118 SER A C 1
ATOM 974 O O . SER A 1 118 ? 4.132 13.000 -13.636 1.00 98.12 118 SER A O 1
ATOM 976 N N . LYS A 1 119 ? 2.044 13.221 -14.423 1.00 97.81 119 LYS A N 1
ATOM 977 C CA . LYS A 1 119 ? 1.820 14.565 -13.864 1.00 97.81 119 LYS A CA 1
ATOM 978 C C . LYS A 1 119 ? 1.615 14.531 -12.345 1.00 97.81 119 LYS A C 1
ATOM 980 O O . LYS A 1 119 ? 1.922 15.520 -11.677 1.00 97.81 119 LYS A O 1
ATOM 985 N N . ASN A 1 120 ? 1.186 13.400 -11.786 1.00 97.62 120 ASN A N 1
ATOM 986 C CA . ASN A 1 120 ? 0.984 13.229 -10.352 1.00 97.62 120 ASN A CA 1
ATOM 987 C C . ASN A 1 120 ? 2.335 13.035 -9.623 1.00 97.62 120 ASN A C 1
ATOM 989 O O . ASN A 1 120 ? 3.066 12.086 -9.920 1.00 97.62 120 ASN A O 1
ATOM 993 N N . PRO A 1 121 ? 2.697 13.901 -8.655 1.00 97.94 121 PRO A N 1
ATOM 994 C CA . PRO A 1 121 ? 3.957 13.775 -7.926 1.00 97.94 121 PRO A CA 1
ATOM 995 C C . PRO A 1 121 ? 4.070 12.480 -7.114 1.00 97.94 121 PRO A C 1
ATOM 997 O O . PRO A 1 121 ? 5.181 11.978 -6.952 1.00 97.94 121 PRO A O 1
ATOM 1000 N N . MET A 1 122 ? 2.963 11.920 -6.618 1.00 98.44 122 MET A N 1
ATOM 1001 C CA . MET A 1 122 ? 2.988 10.684 -5.828 1.00 98.44 122 MET A CA 1
ATOM 1002 C C . MET A 1 122 ? 3.233 9.451 -6.702 1.00 98.44 122 MET A C 1
ATOM 1004 O O . MET A 1 122 ? 3.901 8.507 -6.273 1.00 98.44 122 MET A O 1
ATOM 1008 N N . GLU A 1 123 ? 2.757 9.473 -7.948 1.00 98.50 123 GLU A N 1
ATOM 1009 C CA . GLU A 1 123 ? 3.067 8.446 -8.950 1.00 98.50 123 GLU A CA 1
ATOM 1010 C C . GLU A 1 123 ? 4.555 8.490 -9.303 1.00 98.50 123 GLU A C 1
ATOM 1012 O O . GLU A 1 123 ? 5.246 7.478 -9.177 1.00 98.50 123 GLU A O 1
ATOM 1017 N N . ARG A 1 124 ? 5.093 9.682 -9.600 1.00 98.56 124 ARG A N 1
ATOM 1018 C CA . ARG A 1 124 ? 6.538 9.851 -9.832 1.00 98.56 124 ARG A CA 1
ATOM 1019 C C . ARG A 1 124 ? 7.365 9.398 -8.636 1.00 98.56 124 ARG A C 1
ATOM 1021 O O . ARG A 1 124 ? 8.360 8.697 -8.803 1.00 98.56 124 ARG A O 1
ATOM 1028 N N . ARG A 1 125 ? 6.942 9.754 -7.417 1.00 98.50 125 ARG A N 1
ATOM 1029 C CA . ARG A 1 125 ? 7.606 9.305 -6.191 1.00 98.50 125 ARG A CA 1
ATOM 1030 C C . ARG A 1 125 ? 7.590 7.785 -6.098 1.00 98.50 125 ARG A C 1
ATOM 1032 O O . ARG A 1 125 ? 8.648 7.209 -5.893 1.00 98.50 125 ARG A O 1
ATOM 1039 N N . THR A 1 126 ? 6.446 7.141 -6.337 1.00 98.62 126 THR A N 1
ATOM 1040 C CA . THR A 1 126 ? 6.325 5.673 -6.353 1.00 98.62 126 THR A CA 1
ATOM 1041 C C . THR A 1 126 ? 7.348 5.050 -7.296 1.00 98.62 126 THR A C 1
ATOM 1043 O O . THR A 1 126 ? 8.045 4.128 -6.878 1.00 98.62 126 THR A O 1
ATOM 1046 N N . ALA A 1 127 ? 7.497 5.572 -8.520 1.00 98.38 127 ALA A N 1
ATOM 1047 C CA . ALA A 1 127 ? 8.496 5.077 -9.467 1.00 98.38 127 ALA A CA 1
ATOM 1048 C C . ALA A 1 127 ? 9.913 5.099 -8.878 1.00 98.38 127 ALA A C 1
ATOM 1050 O O . ALA A 1 127 ? 10.630 4.107 -8.963 1.00 98.38 127 ALA A O 1
ATOM 1051 N N . ILE A 1 128 ? 10.282 6.205 -8.226 1.00 97.75 128 ILE A N 1
ATOM 1052 C CA . ILE A 1 128 ? 11.604 6.407 -7.625 1.00 97.75 128 ILE A CA 1
ATOM 1053 C C . ILE A 1 128 ? 11.808 5.462 -6.433 1.00 97.75 128 ILE A C 1
ATOM 1055 O O . ILE A 1 128 ? 12.735 4.653 -6.449 1.00 97.75 128 ILE A O 1
ATOM 1059 N N . VAL A 1 129 ? 10.943 5.509 -5.411 1.00 97.88 129 VAL A N 1
ATOM 1060 C CA . VAL A 1 129 ? 11.172 4.753 -4.159 1.00 97.88 129 VAL A CA 1
ATOM 1061 C C . VAL A 1 129 ? 11.050 3.243 -4.350 1.00 97.88 129 VAL A C 1
ATOM 1063 O O . VAL A 1 129 ? 11.666 2.484 -3.609 1.00 97.88 129 VAL A O 1
ATOM 1066 N N . SER A 1 130 ? 10.310 2.787 -5.363 1.00 97.62 130 SER A N 1
ATOM 1067 C CA . SER A 1 13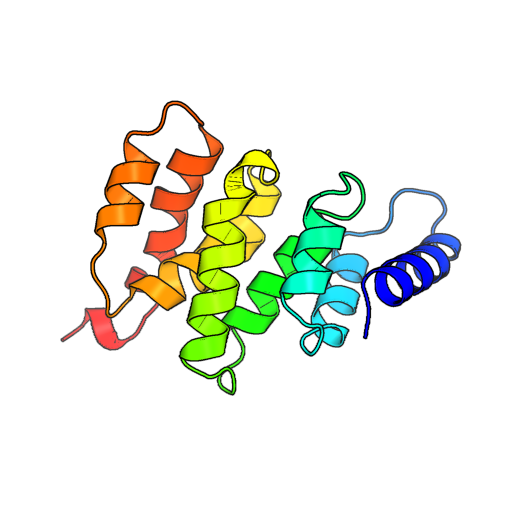0 ? 10.230 1.359 -5.698 1.00 97.62 130 SER A CA 1
ATOM 1068 C C . SER A 1 130 ? 11.592 0.770 -6.067 1.00 97.62 130 SER A C 1
ATOM 1070 O O . SER A 1 130 ? 11.859 -0.392 -5.768 1.00 97.62 130 SER A O 1
ATOM 1072 N N . THR A 1 131 ? 12.479 1.570 -6.669 1.00 95.94 131 THR A N 1
ATOM 1073 C CA . THR A 1 131 ? 13.812 1.104 -7.082 1.00 95.94 131 THR A CA 1
ATOM 1074 C C . THR A 1 131 ? 14.745 0.814 -5.908 1.00 95.94 131 THR A C 1
ATOM 1076 O O . THR A 1 131 ? 15.704 0.064 -6.079 1.00 95.94 131 THR A O 1
ATOM 1079 N N . TYR A 1 132 ? 14.432 1.309 -4.703 1.00 94.44 132 TYR A N 1
ATOM 1080 C CA . TYR A 1 132 ? 15.179 0.979 -3.487 1.00 94.44 132 TYR A CA 1
ATOM 1081 C C . TYR A 1 132 ? 15.261 -0.536 -3.262 1.00 94.44 132 TYR A C 1
ATOM 1083 O O . TYR A 1 132 ? 16.322 -1.055 -2.928 1.00 94.44 132 TYR A O 1
ATOM 1091 N N . TYR A 1 133 ? 14.171 -1.263 -3.538 1.00 94.44 133 TYR A N 1
ATOM 1092 C CA . TYR A 1 133 ? 14.151 -2.721 -3.417 1.00 94.44 133 TYR A CA 1
ATOM 1093 C C . TYR A 1 133 ? 15.152 -3.400 -4.353 1.00 94.44 133 TYR A C 1
ATOM 1095 O O . TYR A 1 133 ? 15.680 -4.455 -4.020 1.00 94.44 133 TYR A O 1
ATOM 1103 N N . PHE A 1 134 ? 15.423 -2.823 -5.525 1.00 91.69 134 PHE A N 1
ATOM 1104 C CA . PHE A 1 134 ? 16.371 -3.401 -6.473 1.00 91.69 134 PHE A CA 1
ATOM 1105 C C . PHE A 1 134 ? 17.796 -3.296 -5.937 1.00 91.69 134 PHE A C 1
ATOM 1107 O O . PHE A 1 134 ? 18.513 -4.284 -5.966 1.00 91.69 134 PHE A O 1
ATOM 1114 N N . ILE A 1 135 ? 18.158 -2.140 -5.378 1.00 87.56 135 ILE A N 1
ATOM 1115 C CA . ILE A 1 135 ? 19.496 -1.871 -4.836 1.00 87.56 135 ILE A CA 1
ATOM 1116 C C . ILE A 1 135 ? 19.773 -2.722 -3.590 1.00 87.56 135 ILE A C 1
ATOM 1118 O O . ILE A 1 135 ? 20.864 -3.259 -3.441 1.00 87.56 135 ILE A O 1
ATOM 1122 N N . ASP A 1 136 ? 18.782 -2.860 -2.709 1.00 78.00 136 ASP A N 1
ATOM 1123 C CA . ASP A 1 136 ? 18.897 -3.636 -1.467 1.00 78.00 1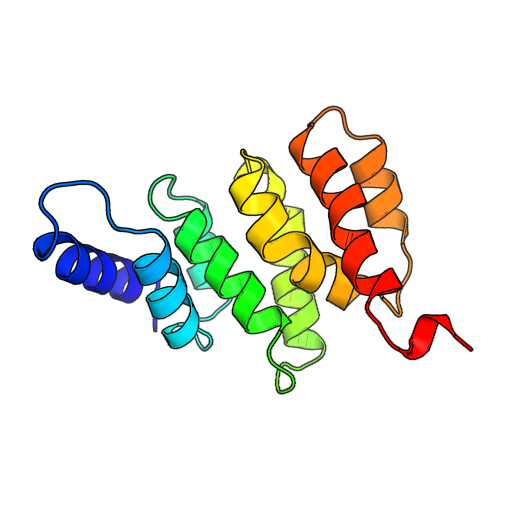36 ASP A CA 1
ATOM 1124 C C . ASP A 1 136 ? 18.847 -5.161 -1.706 1.00 78.00 136 ASP A C 1
ATOM 1126 O O . ASP A 1 136 ? 19.241 -5.961 -0.857 1.00 78.00 136 ASP A O 1
ATOM 1130 N N . SER A 1 137 ? 18.371 -5.601 -2.878 1.00 67.62 137 SER A N 1
ATOM 1131 C CA . SER A 1 137 ? 18.218 -7.026 -3.174 1.00 67.62 137 SER A CA 1
ATOM 1132 C C . SER A 1 137 ? 19.545 -7.688 -3.574 1.00 67.62 137 SER A C 1
ATOM 1134 O O . SER A 1 137 ? 20.216 -7.231 -4.501 1.00 67.62 137 SER A O 1
ATOM 1136 N N . PRO A 1 138 ? 19.887 -8.861 -3.002 1.00 57.72 138 PRO A N 1
ATOM 1137 C CA . PRO A 1 138 ? 21.170 -9.537 -3.238 1.00 57.72 138 PRO A CA 1
ATOM 1138 C C . PRO A 1 138 ? 21.403 -10.016 -4.683 1.00 57.72 138 PRO A C 1
ATOM 1140 O O . PRO A 1 138 ? 22.510 -10.429 -5.015 1.00 57.72 138 PRO A O 1
ATOM 1143 N N . LYS A 1 139 ? 20.390 -9.962 -5.561 1.00 51.94 139 LYS A N 1
ATOM 1144 C CA . LYS A 1 139 ? 20.518 -10.321 -6.984 1.00 51.94 139 LYS A CA 1
ATOM 1145 C C . LYS A 1 139 ? 21.154 -9.231 -7.857 1.00 51.94 139 LYS A C 1
ATOM 1147 O O . LYS A 1 139 ? 21.446 -9.512 -9.009 1.00 51.94 139 LYS A O 1
ATOM 1152 N N . CYS A 1 140 ? 21.384 -8.020 -7.347 1.00 46.03 140 CYS A N 1
ATOM 1153 C CA . CYS A 1 140 ? 22.011 -6.946 -8.129 1.00 46.03 140 CYS A CA 1
ATOM 1154 C C . CYS A 1 140 ? 23.533 -7.088 -8.325 1.00 46.03 140 CYS A C 1
ATOM 1156 O O . CYS A 1 140 ? 24.121 -6.267 -9.021 1.00 46.03 140 CYS A O 1
ATOM 1158 N N . TYR A 1 141 ? 24.160 -8.123 -7.756 1.00 44.09 141 TYR A N 1
ATOM 1159 C CA . TYR A 1 141 ? 25.594 -8.411 -7.899 1.00 44.09 141 TYR A CA 1
ATOM 1160 C C . TYR A 1 141 ? 25.905 -9.622 -8.799 1.00 44.09 141 TYR A C 1
ATOM 1162 O O . TYR A 1 141 ? 27.006 -10.164 -8.710 1.00 44.09 141 TYR A O 1
ATOM 1170 N N . GLN A 1 142 ? 24.952 -10.078 -9.620 1.00 37.25 142 GLN A N 1
ATOM 1171 C CA . GLN A 1 142 ? 25.168 -11.160 -10.591 1.00 37.25 142 GLN A CA 1
ATOM 1172 C C . GLN A 1 142 ? 25.114 -10.650 -12.024 1.00 37.25 142 GLN A C 1
ATOM 1174 O O . GLN A 1 142 ? 24.192 -9.861 -12.327 1.00 37.25 142 GLN A O 1
#

Sequence (142 aa):
MTAKEFIETLKIIGQGYSGEIPKREIFSLAKEYQQISVFEVIKLLKDENHRLGAISILDWKARNKKSTQEEKKEIYRAYIDNHKWIDNWGLVDRAAPYVVGGYLHDKDKKDLYILANSKNPMERRTAIVSTYYFIDSPKCYQ

Secondary structure (DSSP, 8-state):
--HHHHHHHHHHHHTT-SSSPPHHHHHHHHHHGGGS-HHHHHHHHHSGGGHHHHHHHHHHHHH-TT--HHHHHHHHHHHHHTGGG--SHHHHHHHHIIIIIHHHTTS--HHHHHHHT-SSHHHHHHHHHHTHHHHHSGGGG-

pLDDT: mean 94.38, std 9.87, range [37.25, 98.69]